Protein AF-A0A1F7WAJ0-F1 (afdb_monomer)

pLDDT: mean 90.3, std 8.89, range [45.53, 96.88]

Solvent-accessible surface area (backbone atoms only — not comparable to full-atom values): 8961 Å² total; per-residue (Å²): 111,65,33,74,72,68,76,42,85,65,51,72,65,59,50,50,53,51,50,49,55,49,50,54,50,51,51,52,53,49,55,51,51,54,50,53,50,53,51,59,57,48,33,75,82,34,70,88,34,48,66,35,74,64,48,94,81,71,62,66,46,56,16,54,72,77,57,49,77,24,63,47,65,45,24,34,38,39,94,42,45,49,27,30,57,58,62,45,49,29,35,75,73,58,63,39,67,57,58,55,41,62,38,67,86,56,43,38,42,67,67,50,45,24,73,75,70,68,43,49,70,70,55,51,54,47,31,42,73,73,62,81,37,59,68,36,71,38,50,40,100,84,69,46,82,66,43,58,41,29,43,40,90,70,42,76,92,114

Foldseek 3Di:
DVCVVVVHDDDPVRVVVVVVVVVVVVVVVVVVVVVVVVQVVVCVVVQLWDFDAQDPPFDWDAALALRDTHHHRQWTQHPLGIHGPLVSVCCVVVLDPSVVSNDVPQKDFPVRCCVPPVDDPVNVVVCCVVVVFPWSFRADPVRHGRGTIGGCVRNVPD

Mean predicted aligned error: 5.98 Å

Nearest PDB structures (foldseek):
  4lhf-assembly1_A  TM=6.813E-01  e=1.310E+00  Peduovirus P2
  7r72-assembly1_n  TM=6.069E-01  e=3.012E+00  Saccharomyces cerevisiae BY4741
  2jvz-assembly1_A  TM=2.344E-01  e=3.650E+00  Homo sapiens

Organism: NCBI:txid1802422

Radius of gyration: 21.02 Å; Cα contacts (8 Å, |Δi|>4): 190; chains: 1; bounding box: 50×30×57 Å

Structure (mmCIF, N/CA/C/O backbone):
data_AF-A0A1F7WAJ0-F1
#
_entry.id   AF-A0A1F7WAJ0-F1
#
loop_
_atom_site.group_PDB
_atom_site.id
_atom_site.type_symbol
_atom_site.label_atom_id
_atom_site.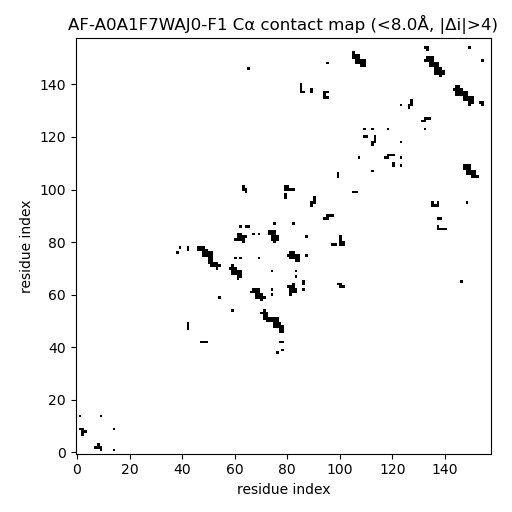label_alt_id
_atom_site.label_comp_id
_atom_site.label_asym_id
_atom_site.label_entity_id
_atom_site.label_seq_id
_atom_site.pdbx_PDB_ins_code
_atom_site.Cartn_x
_atom_site.Cartn_y
_atom_site.Cartn_z
_atom_site.occupancy
_atom_site.B_iso_or_equiv
_atom_site.auth_seq_id
_atom_site.auth_comp_id
_atom_site.auth_asym_id
_atom_site.auth_atom_id
_atom_site.pdbx_PDB_model_num
ATOM 1 N N . MET A 1 1 ? 15.173 -14.938 -29.993 1.00 64.44 1 MET A N 1
ATOM 2 C CA . MET A 1 1 ? 13.903 -14.333 -29.518 1.00 64.44 1 MET A CA 1
ATOM 3 C C . MET A 1 1 ? 13.590 -13.036 -30.252 1.00 64.44 1 MET A C 1
ATOM 5 O O . MET A 1 1 ? 12.466 -12.903 -30.710 1.00 64.44 1 MET A O 1
ATOM 9 N N . LEU A 1 2 ? 14.564 -12.134 -30.426 1.00 80.62 2 LEU A N 1
ATOM 10 C CA . LEU A 1 2 ? 14.382 -10.867 -31.143 1.00 80.62 2 LEU A CA 1
ATOM 11 C C . LEU A 1 2 ? 14.020 -11.058 -32.629 1.00 80.62 2 LEU A C 1
ATOM 13 O O . LEU A 1 2 ? 12.964 -10.603 -33.050 1.00 80.62 2 LEU A O 1
ATOM 17 N N . SER A 1 3 ? 14.781 -11.861 -33.379 1.00 82.31 3 SER A N 1
ATOM 18 C CA . SER A 1 3 ? 14.495 -12.142 -34.800 1.00 82.31 3 SER A CA 1
ATOM 19 C C . SER A 1 3 ? 13.131 -12.815 -35.025 1.00 82.31 3 SER A C 1
ATOM 21 O O . SER A 1 3 ? 12.408 -12.500 -35.963 1.00 82.31 3 SER A O 1
ATOM 23 N N . LYS A 1 4 ? 12.710 -13.696 -34.100 1.00 81.00 4 LYS A N 1
ATOM 24 C CA . LYS A 1 4 ? 11.367 -14.312 -34.119 1.00 81.00 4 LYS A CA 1
ATOM 25 C C . LYS A 1 4 ? 10.246 -13.290 -33.892 1.00 81.00 4 LYS A C 1
ATOM 27 O O . LYS A 1 4 ? 9.164 -13.468 -34.433 1.00 81.00 4 LYS A O 1
ATOM 32 N N . ARG A 1 5 ? 10.494 -12.244 -33.095 1.00 86.00 5 ARG A N 1
ATOM 33 C CA . ARG A 1 5 ? 9.546 -11.144 -32.853 1.00 86.00 5 ARG A CA 1
ATOM 34 C C . ARG A 1 5 ? 9.491 -10.173 -34.032 1.00 86.00 5 ARG A C 1
ATOM 36 O O . ARG A 1 5 ? 8.417 -9.679 -34.344 1.00 86.00 5 ARG A O 1
ATOM 43 N N . LEU A 1 6 ? 10.632 -9.901 -34.662 1.00 85.81 6 LEU A N 1
ATOM 44 C CA . LEU A 1 6 ? 10.735 -8.985 -35.801 1.00 85.81 6 LEU A CA 1
ATOM 45 C C . LEU A 1 6 ? 10.267 -9.616 -37.122 1.00 85.81 6 LEU A C 1
ATOM 47 O O . LEU A 1 6 ? 10.000 -8.891 -38.073 1.00 85.81 6 LEU A O 1
ATOM 51 N N . GLY A 1 7 ? 10.189 -10.949 -37.202 1.00 90.31 7 GLY A N 1
ATOM 52 C CA . GLY A 1 7 ? 9.864 -11.660 -38.445 1.00 90.31 7 GLY A CA 1
ATOM 53 C C . GLY A 1 7 ? 10.980 -11.605 -39.497 1.00 90.31 7 GLY A C 1
ATOM 54 O O . GLY A 1 7 ? 10.770 -12.023 -40.631 1.00 90.31 7 GLY A O 1
ATOM 55 N N . ARG A 1 8 ? 12.162 -11.105 -39.119 1.00 92.62 8 ARG A N 1
ATOM 56 C CA . ARG A 1 8 ? 13.391 -11.041 -39.920 1.00 92.62 8 ARG A CA 1
ATOM 57 C C . ARG A 1 8 ? 14.607 -11.222 -39.021 1.00 92.62 8 ARG A C 1
ATOM 59 O O . ARG A 1 8 ? 14.486 -11.133 -37.799 1.00 92.62 8 ARG A O 1
ATOM 66 N N . GLU A 1 9 ? 15.777 -11.445 -39.609 1.00 90.81 9 GLU A N 1
ATOM 67 C CA . GLU A 1 9 ? 17.019 -11.366 -38.843 1.00 90.81 9 GLU A CA 1
ATOM 68 C C . GLU A 1 9 ? 17.197 -9.959 -38.261 1.00 90.81 9 GLU A C 1
ATOM 70 O O . GLU A 1 9 ? 16.911 -8.950 -38.915 1.00 90.81 9 GLU A O 1
ATOM 75 N N . ALA A 1 10 ? 17.583 -9.918 -36.987 1.00 88.12 10 ALA A N 1
ATOM 76 C CA . ALA A 1 10 ? 17.915 -8.680 -36.307 1.00 88.12 10 ALA A CA 1
ATOM 77 C C . ALA A 1 10 ? 19.290 -8.211 -36.782 1.00 88.12 10 ALA A C 1
ATOM 79 O O . ALA A 1 10 ? 20.175 -9.039 -37.006 1.00 88.12 10 ALA A O 1
ATOM 80 N N . THR A 1 11 ? 19.467 -6.903 -36.920 1.00 93.69 11 THR A N 1
ATOM 81 C CA . THR A 1 11 ? 20.789 -6.337 -37.190 1.00 93.69 11 THR A CA 1
ATOM 82 C C . THR A 1 11 ? 21.675 -6.443 -35.946 1.00 93.69 11 THR A C 1
ATOM 84 O O . THR A 1 11 ? 21.192 -6.653 -34.824 1.00 93.69 11 THR A O 1
ATOM 87 N N . ASP A 1 12 ? 22.983 -6.275 -36.130 1.00 92.06 12 ASP A N 1
ATOM 88 C CA . ASP A 1 12 ? 23.928 -6.209 -35.011 1.00 92.06 12 ASP A CA 1
ATOM 89 C C . ASP A 1 12 ? 23.583 -5.055 -34.058 1.00 92.06 12 ASP A C 1
ATOM 91 O O . ASP A 1 12 ? 23.635 -5.223 -32.841 1.00 92.06 12 ASP A O 1
ATOM 95 N N . GLU A 1 13 ? 23.143 -3.915 -34.601 1.00 93.44 13 GLU A N 1
ATOM 96 C CA . GLU A 1 13 ? 22.684 -2.754 -33.832 1.00 93.44 13 GLU A CA 1
ATOM 97 C C . GLU A 1 13 ? 21.456 -3.088 -32.972 1.00 93.44 13 GLU A C 1
ATOM 99 O O . GLU A 1 13 ? 21.485 -2.895 -31.760 1.00 93.44 13 GLU A O 1
ATOM 104 N N . GLU A 1 14 ? 20.415 -3.697 -33.549 1.00 90.75 14 GLU A N 1
ATOM 105 C CA . GLU A 1 14 ? 19.205 -4.095 -32.807 1.00 90.75 14 GLU A CA 1
ATOM 106 C C . GLU A 1 14 ? 19.502 -5.139 -31.724 1.00 90.75 14 GLU A C 1
ATOM 108 O O . GLU A 1 14 ? 18.887 -5.154 -30.647 1.00 90.75 14 GLU A O 1
ATOM 113 N N . THR A 1 15 ? 20.449 -6.033 -32.011 1.00 90.81 15 THR A N 1
ATOM 114 C CA . THR A 1 15 ? 20.913 -7.046 -31.062 1.00 90.81 15 THR A CA 1
ATOM 115 C C . THR A 1 15 ? 21.669 -6.392 -29.907 1.00 90.81 15 THR A C 1
ATOM 117 O O . THR A 1 15 ? 21.415 -6.731 -28.748 1.00 90.81 15 THR A O 1
ATOM 120 N N . PHE A 1 16 ? 22.540 -5.425 -30.202 1.00 92.50 16 PHE A N 1
ATOM 121 C CA . PHE A 1 16 ? 23.289 -4.661 -29.208 1.00 92.50 16 PHE A CA 1
ATOM 122 C C . PHE A 1 16 ? 22.374 -3.798 -28.329 1.00 92.50 16 PHE A C 1
ATOM 124 O O . PHE A 1 16 ? 22.478 -3.844 -27.103 1.00 92.50 16 PHE A O 1
ATOM 131 N N . GLU A 1 17 ? 21.420 -3.077 -28.921 1.00 93.44 17 GLU A N 1
ATOM 132 C CA . GLU A 1 17 ? 20.416 -2.302 -28.181 1.00 93.44 17 GLU A CA 1
ATOM 133 C C . GLU A 1 17 ? 19.582 -3.191 -27.255 1.00 93.44 17 GLU A C 1
ATOM 135 O O . GLU A 1 17 ? 19.374 -2.862 -26.085 1.00 93.44 17 GLU A O 1
ATOM 140 N N . SER A 1 18 ? 19.149 -4.354 -27.749 1.00 90.88 18 SER A N 1
ATOM 141 C CA . SER A 1 18 ? 18.385 -5.309 -26.944 1.00 90.88 18 SER A CA 1
ATOM 142 C C . SER A 1 18 ? 19.209 -5.884 -25.790 1.00 90.88 18 SER A C 1
ATOM 144 O O . SER A 1 18 ? 18.678 -6.070 -24.692 1.00 90.88 18 SER A O 1
ATOM 146 N N . ALA A 1 19 ? 20.500 -6.145 -26.011 1.00 92.31 19 ALA A N 1
ATOM 147 C CA . ALA A 1 19 ? 21.415 -6.580 -24.960 1.00 92.31 19 ALA A CA 1
ATOM 148 C C . ALA A 1 19 ? 21.603 -5.488 -23.893 1.00 92.31 19 ALA A C 1
ATOM 150 O O . ALA A 1 19 ? 21.485 -5.776 -22.702 1.00 92.31 19 ALA A O 1
ATOM 151 N N . ASN A 1 20 ? 21.796 -4.230 -24.300 1.0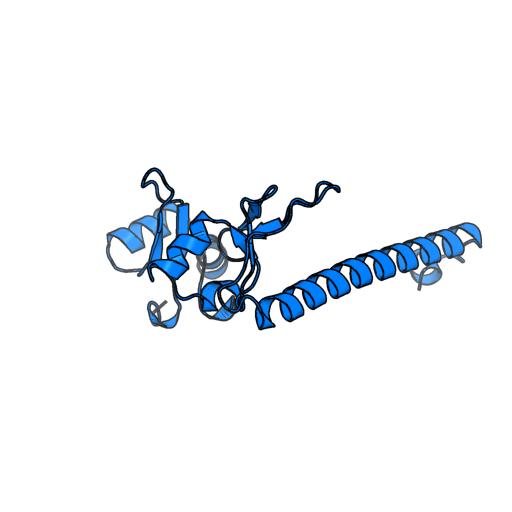0 95.06 20 ASN A N 1
ATOM 152 C CA . ASN A 1 20 ? 21.899 -3.100 -23.374 1.00 95.06 20 ASN A CA 1
ATOM 153 C C . ASN A 1 20 ? 20.608 -2.879 -22.581 1.00 95.06 20 ASN A C 1
ATOM 155 O O . ASN A 1 20 ? 20.660 -2.655 -21.375 1.00 95.06 20 ASN A O 1
ATOM 159 N N . ALA A 1 21 ? 19.440 -2.991 -23.219 1.00 94.25 21 ALA A N 1
ATOM 160 C CA . ALA A 1 21 ? 18.157 -2.886 -22.528 1.00 94.25 21 ALA A CA 1
ATOM 161 C C . ALA A 1 21 ? 18.005 -3.960 -21.438 1.00 94.25 21 ALA A C 1
ATOM 163 O O . ALA A 1 21 ? 17.525 -3.665 -20.341 1.00 94.25 21 ALA A O 1
ATOM 164 N N . LEU A 1 22 ? 18.449 -5.192 -21.715 1.00 94.88 22 LEU A N 1
ATOM 165 C CA . LEU A 1 22 ? 18.464 -6.265 -20.723 1.00 94.88 22 LEU A CA 1
ATOM 166 C C . LEU A 1 22 ? 19.443 -5.967 -19.582 1.00 94.88 22 LEU A C 1
ATOM 168 O O . LEU A 1 22 ? 19.072 -6.126 -18.420 1.00 94.88 22 LEU A O 1
ATOM 172 N N . MET A 1 23 ? 20.656 -5.505 -19.893 1.00 96.31 23 MET A N 1
ATOM 173 C CA . MET A 1 23 ? 21.644 -5.138 -18.874 1.00 96.31 23 MET A CA 1
ATOM 174 C C . MET A 1 23 ? 21.132 -4.020 -17.964 1.00 96.31 23 MET A C 1
ATOM 176 O O . MET A 1 23 ? 21.161 -4.176 -16.745 1.00 96.31 23 MET A O 1
ATOM 180 N N . ASN A 1 24 ? 20.544 -2.966 -18.532 1.00 94.44 24 ASN A N 1
ATOM 181 C CA . ASN A 1 24 ? 19.935 -1.874 -17.771 1.00 94.44 24 ASN A CA 1
ATOM 182 C C . ASN A 1 24 ? 18.800 -2.370 -16.860 1.00 94.44 24 ASN A C 1
ATOM 184 O O . ASN A 1 24 ? 18.664 -1.920 -15.721 1.00 94.44 24 ASN A O 1
ATOM 188 N N . LEU A 1 25 ? 17.987 -3.325 -17.331 1.00 94.69 25 LEU A N 1
ATOM 189 C CA . LEU A 1 25 ? 16.956 -3.952 -16.503 1.00 94.69 25 LEU A CA 1
ATOM 190 C C . LEU A 1 25 ? 17.576 -4.752 -15.348 1.00 94.69 25 LEU A C 1
ATOM 192 O O . LEU A 1 25 ? 17.118 -4.633 -14.211 1.00 94.69 25 LEU A O 1
ATOM 196 N N . CYS A 1 26 ? 18.614 -5.547 -15.614 1.00 96.56 26 CYS A N 1
ATOM 197 C CA . CYS A 1 26 ? 19.323 -6.308 -14.586 1.00 96.56 26 CYS A CA 1
ATOM 198 C C . CYS A 1 26 ? 19.954 -5.391 -13.530 1.00 96.56 26 CYS A C 1
ATOM 200 O O . CYS A 1 26 ? 19.813 -5.659 -12.337 1.00 96.56 26 CYS A O 1
ATOM 202 N N . GLU A 1 27 ? 20.582 -4.292 -13.944 1.00 94.81 27 GLU A N 1
ATOM 203 C CA . GLU A 1 27 ? 21.139 -3.281 -13.040 1.00 94.81 27 GLU A CA 1
ATOM 204 C C . GLU A 1 27 ? 20.053 -2.631 -12.176 1.00 94.81 27 GLU A C 1
ATOM 206 O O . GLU A 1 27 ? 20.207 -2.523 -10.955 1.00 94.81 27 GLU A O 1
ATOM 211 N N . ALA A 1 28 ? 18.915 -2.266 -12.776 1.00 90.38 28 ALA A N 1
ATOM 212 C CA . ALA A 1 28 ? 17.786 -1.707 -12.043 1.00 90.38 28 ALA A CA 1
ATOM 213 C C . ALA A 1 28 ? 17.256 -2.694 -10.989 1.00 90.38 28 ALA A C 1
ATOM 215 O O . ALA A 1 28 ? 17.111 -2.325 -9.820 1.00 90.38 28 ALA A O 1
ATOM 216 N N . LEU A 1 29 ? 17.037 -3.958 -11.366 1.00 92.69 29 LEU A N 1
ATOM 217 C CA . LEU A 1 29 ? 16.583 -5.008 -10.449 1.00 92.69 29 LEU A CA 1
ATOM 218 C C . LEU A 1 29 ? 17.595 -5.263 -9.325 1.00 92.69 29 LEU A C 1
ATOM 220 O O . LEU A 1 29 ? 17.204 -5.348 -8.159 1.00 92.69 29 LEU A O 1
ATOM 224 N N . TYR A 1 30 ? 18.887 -5.325 -9.652 1.00 93.56 30 TYR A N 1
ATOM 225 C CA . TYR A 1 30 ? 19.954 -5.497 -8.670 1.00 93.56 30 TYR A CA 1
ATOM 226 C C . TYR A 1 30 ? 20.001 -4.329 -7.677 1.00 93.56 30 TYR A C 1
ATOM 228 O O . TYR A 1 30 ? 20.077 -4.549 -6.468 1.00 93.56 30 TYR A O 1
ATOM 236 N N . SER A 1 31 ? 19.864 -3.090 -8.159 1.00 90.12 31 SER A N 1
ATOM 237 C CA . SER A 1 31 ? 19.847 -1.897 -7.303 1.00 90.12 31 SER A CA 1
ATOM 238 C C . SER A 1 31 ? 18.669 -1.893 -6.319 1.00 90.12 31 SER A C 1
ATOM 240 O O . SER A 1 31 ? 18.824 -1.502 -5.159 1.00 90.12 31 SER A O 1
ATOM 242 N N . VAL A 1 32 ? 17.494 -2.364 -6.756 1.00 87.50 32 VAL A N 1
ATOM 243 C CA . VAL A 1 32 ? 16.307 -2.500 -5.903 1.00 87.50 32 VAL A CA 1
ATOM 244 C C . VAL A 1 32 ? 16.521 -3.605 -4.873 1.00 87.50 32 VAL A C 1
ATOM 246 O O . VAL A 1 32 ? 16.282 -3.374 -3.688 1.00 87.50 32 VAL A O 1
ATOM 249 N N . ALA A 1 33 ? 17.018 -4.770 -5.293 1.00 91.06 33 ALA A N 1
ATOM 250 C CA . ALA A 1 33 ? 17.279 -5.896 -4.399 1.00 91.06 33 ALA A CA 1
ATOM 251 C C . ALA A 1 33 ? 18.310 -5.545 -3.315 1.00 91.06 33 ALA A C 1
ATOM 253 O O . ALA A 1 33 ? 18.089 -5.831 -2.138 1.00 91.06 33 ALA A O 1
ATOM 254 N N . LEU A 1 34 ? 19.400 -4.867 -3.689 1.00 92.25 34 LEU A N 1
ATOM 255 C CA . LEU A 1 34 ? 20.422 -4.416 -2.747 1.00 92.25 34 LEU A CA 1
ATOM 256 C C . LEU A 1 34 ? 19.846 -3.426 -1.724 1.00 92.25 34 LEU A C 1
ATOM 258 O O . LEU A 1 34 ? 20.120 -3.538 -0.531 1.00 92.25 34 LEU A O 1
ATOM 262 N N . ARG A 1 35 ? 18.998 -2.491 -2.171 1.00 89.06 35 ARG A N 1
ATOM 263 C CA . ARG A 1 35 ? 18.325 -1.532 -1.283 1.00 89.06 35 ARG A CA 1
ATOM 264 C C . ARG A 1 35 ? 17.403 -2.224 -0.280 1.00 89.06 35 ARG A C 1
ATOM 266 O O . ARG A 1 35 ? 17.487 -1.920 0.906 1.00 89.06 35 ARG A O 1
ATOM 273 N N . LEU A 1 36 ? 16.554 -3.143 -0.742 1.00 88.44 36 LEU A N 1
ATOM 274 C CA . LEU A 1 36 ? 15.650 -3.897 0.133 1.00 88.44 36 LEU A CA 1
ATOM 275 C C . LEU A 1 36 ? 16.436 -4.728 1.151 1.00 88.44 36 LEU A C 1
ATOM 277 O O . LEU A 1 36 ? 16.138 -4.679 2.339 1.00 88.44 36 LEU A O 1
ATOM 281 N N . ARG A 1 37 ? 17.518 -5.383 0.716 1.00 92.25 37 ARG A N 1
ATOM 282 C CA . ARG A 1 37 ? 18.401 -6.124 1.620 1.00 92.25 37 ARG A CA 1
ATOM 283 C C . ARG A 1 37 ? 19.018 -5.229 2.697 1.00 92.25 37 ARG A C 1
ATOM 285 O O . ARG A 1 37 ? 19.046 -5.618 3.860 1.00 92.25 37 ARG A O 1
ATOM 292 N N . HIS A 1 38 ? 19.500 -4.040 2.336 1.00 92.00 38 HIS A N 1
ATOM 293 C CA . HIS A 1 38 ? 20.028 -3.092 3.321 1.00 92.00 38 HIS A CA 1
ATOM 294 C C . HIS A 1 38 ? 18.969 -2.649 4.329 1.00 92.00 38 HIS A C 1
ATOM 296 O O . HIS A 1 38 ? 19.270 -2.475 5.509 1.00 92.00 38 HIS A O 1
ATOM 302 N N . TRP A 1 39 ? 17.727 -2.473 3.884 1.00 91.81 39 TRP A N 1
ATOM 303 C CA . TRP A 1 39 ? 16.620 -2.164 4.777 1.00 91.81 39 TRP A CA 1
ATOM 304 C C . TRP A 1 39 ? 16.307 -3.320 5.726 1.00 91.81 39 TRP A C 1
ATOM 306 O O . TRP A 1 39 ? 16.175 -3.084 6.924 1.00 91.81 39 TRP A O 1
ATOM 316 N N . ASP A 1 40 ? 16.291 -4.557 5.236 1.00 92.19 40 ASP A N 1
ATOM 317 C CA . ASP A 1 40 ? 16.097 -5.747 6.074 1.00 92.19 40 ASP A CA 1
ATOM 318 C C . ASP A 1 40 ? 17.241 -5.937 7.084 1.00 92.19 40 ASP A C 1
ATOM 320 O O . ASP A 1 40 ? 17.020 -6.333 8.229 1.00 92.19 40 ASP A O 1
ATOM 324 N N . GLU A 1 41 ? 18.479 -5.615 6.698 1.00 94.62 41 GLU A N 1
ATOM 325 C CA . GLU A 1 41 ? 19.623 -5.594 7.613 1.00 94.62 41 GLU A CA 1
ATOM 326 C C . GLU A 1 41 ? 19.465 -4.505 8.685 1.00 94.62 41 GLU A C 1
ATOM 328 O O . GLU A 1 41 ? 19.702 -4.780 9.862 1.00 94.62 41 GLU A O 1
ATOM 333 N N . ARG A 1 42 ? 18.987 -3.310 8.314 1.00 94.25 42 ARG A N 1
ATOM 334 C CA . ARG A 1 42 ? 18.700 -2.209 9.248 1.00 94.25 42 ARG A CA 1
ATOM 335 C C . ARG A 1 42 ? 17.583 -2.551 10.239 1.00 94.25 42 ARG A C 1
ATOM 337 O O . ARG A 1 42 ? 17.667 -2.156 11.400 1.00 94.25 42 ARG A O 1
ATOM 344 N N . LEU A 1 43 ? 16.584 -3.344 9.845 1.00 95.50 43 LEU A N 1
ATOM 345 C CA . LEU A 1 43 ? 15.535 -3.810 10.765 1.00 95.50 43 LEU A CA 1
ATOM 346 C C . LEU A 1 43 ? 16.071 -4.681 11.911 1.00 95.50 43 LEU A C 1
ATOM 348 O O . LEU A 1 43 ? 15.418 -4.785 12.946 1.00 95.50 43 LEU A O 1
ATOM 352 N N . LYS A 1 44 ? 17.267 -5.271 11.784 1.00 95.62 44 LYS A N 1
ATOM 353 C CA . LYS A 1 44 ? 17.897 -6.010 12.893 1.00 95.62 44 LYS A CA 1
ATOM 354 C C . LYS A 1 44 ? 18.300 -5.089 14.047 1.00 95.62 44 LYS A C 1
ATOM 356 O O . LYS A 1 44 ? 18.293 -5.524 15.194 1.00 95.62 44 LYS A O 1
ATOM 361 N N . THR A 1 45 ? 18.654 -3.839 13.749 1.00 96.44 45 THR A N 1
ATOM 362 C CA . THR A 1 45 ? 19.004 -2.815 14.747 1.00 96.44 45 THR A CA 1
ATOM 363 C C . THR A 1 45 ? 17.830 -1.892 15.076 1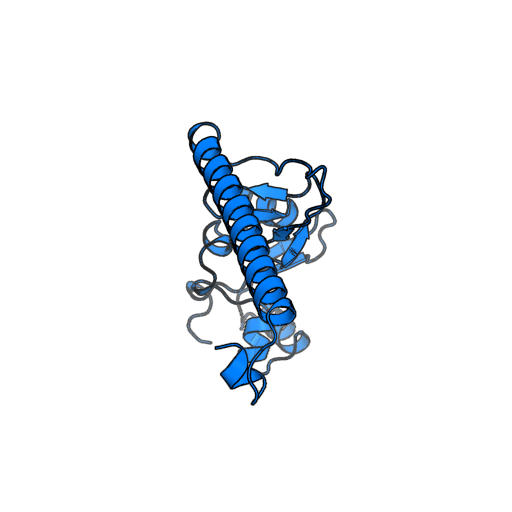.00 96.44 45 THR A C 1
ATOM 365 O O . THR A 1 45 ? 17.769 -1.357 16.177 1.00 96.44 45 THR A O 1
ATOM 368 N N . GLU A 1 46 ? 16.881 -1.731 14.150 1.00 95.12 46 GLU A N 1
ATOM 369 C CA . GLU A 1 46 ? 15.670 -0.911 14.290 1.00 95.12 46 GLU A CA 1
ATOM 370 C C . GLU A 1 46 ? 14.406 -1.770 14.059 1.00 95.12 46 GLU A C 1
ATOM 372 O O . GLU A 1 46 ? 13.732 -1.628 13.035 1.00 95.12 46 GLU A O 1
ATOM 377 N N . PRO A 1 47 ? 14.049 -2.677 14.993 1.00 92.81 47 PRO A N 1
ATOM 378 C CA . PRO A 1 47 ? 12.991 -3.676 14.782 1.00 92.81 47 PRO A CA 1
ATOM 379 C C . PRO A 1 47 ? 11.583 -3.084 14.647 1.00 92.81 47 PRO A C 1
ATOM 381 O O . PRO A 1 47 ? 10.691 -3.718 14.086 1.00 92.81 47 PRO A O 1
ATOM 384 N N . HIS A 1 48 ? 11.371 -1.859 15.133 1.00 91.94 48 HIS A N 1
ATOM 385 C CA . HIS A 1 48 ? 10.105 -1.136 14.981 1.00 91.94 48 HIS A CA 1
ATOM 386 C C . HIS A 1 48 ? 9.959 -0.445 13.616 1.00 91.94 48 HIS A C 1
ATOM 388 O O . HIS A 1 48 ? 8.902 0.112 13.319 1.00 91.94 48 HIS A O 1
ATOM 394 N N . GLY A 1 49 ? 10.992 -0.509 12.774 1.00 93.38 49 GLY A N 1
ATOM 395 C CA . GLY A 1 49 ? 11.042 0.177 11.494 1.00 93.38 49 GLY A CA 1
ATOM 396 C C . GLY A 1 49 ? 11.658 1.566 11.574 1.00 93.38 49 GLY A C 1
ATOM 397 O O . GLY A 1 49 ? 12.090 2.029 12.630 1.00 93.38 49 GLY A O 1
ATOM 398 N N . PHE A 1 50 ? 11.710 2.219 10.420 1.00 92.62 50 PHE A N 1
ATOM 399 C CA . PHE A 1 50 ? 12.359 3.510 10.247 1.00 92.62 50 PHE A CA 1
ATOM 400 C C . PHE A 1 50 ? 11.722 4.339 9.131 1.00 92.62 50 PHE A C 1
ATOM 402 O O . PHE A 1 50 ? 11.066 3.824 8.220 1.00 92.62 50 PHE A O 1
ATOM 409 N N . ALA A 1 51 ? 11.956 5.653 9.181 1.00 90.81 51 ALA A N 1
ATOM 410 C CA . ALA A 1 51 ? 11.568 6.560 8.110 1.00 90.81 51 ALA A CA 1
ATOM 411 C C . ALA A 1 51 ? 12.380 6.266 6.843 1.00 90.81 51 ALA A C 1
ATOM 413 O O . ALA A 1 51 ? 13.603 6.083 6.899 1.00 90.81 51 ALA A O 1
ATOM 414 N N . LEU A 1 52 ? 11.699 6.220 5.697 1.00 86.25 52 LEU A N 1
ATOM 415 C CA . LEU A 1 52 ? 12.368 6.010 4.419 1.00 86.25 52 LEU A CA 1
ATOM 416 C C . LEU A 1 52 ? 13.323 7.179 4.131 1.00 86.25 52 LEU A C 1
ATOM 418 O O . LEU A 1 52 ? 12.916 8.335 4.265 1.00 86.25 52 LEU A O 1
ATOM 422 N N . PRO A 1 53 ? 14.576 6.902 3.725 1.00 75.31 53 PRO A N 1
ATOM 423 C CA . PRO A 1 53 ? 15.521 7.960 3.405 1.00 75.31 53 PRO A CA 1
ATOM 424 C C . PRO A 1 53 ? 15.034 8.750 2.188 1.00 75.31 53 PRO A C 1
ATOM 426 O O . PRO A 1 53 ? 14.504 8.166 1.235 1.00 75.31 53 PRO A O 1
ATOM 429 N N . ILE A 1 54 ? 15.265 10.067 2.187 1.00 65.75 54 ILE A N 1
ATOM 430 C CA . ILE A 1 54 ? 15.060 10.892 0.995 1.00 65.75 54 ILE A CA 1
ATOM 431 C C . ILE A 1 54 ? 15.952 10.333 -0.110 1.00 65.75 54 ILE A C 1
ATOM 433 O O . ILE A 1 54 ? 17.180 10.345 -0.028 1.00 65.75 54 ILE A O 1
ATOM 437 N N . SER A 1 55 ? 15.329 9.833 -1.168 1.00 56.72 55 SER A N 1
ATOM 438 C CA . SER A 1 55 ? 16.045 9.518 -2.391 1.00 56.72 55 SER A CA 1
ATOM 439 C C . SER A 1 55 ? 16.506 10.838 -3.020 1.00 56.72 55 SER A C 1
ATOM 441 O O . SER A 1 55 ? 15.695 11.610 -3.525 1.00 56.72 55 SER A O 1
ATOM 443 N N . ILE A 1 56 ? 17.823 11.081 -3.019 1.00 45.53 56 ILE A N 1
ATOM 444 C CA . ILE A 1 56 ? 18.466 12.176 -3.777 1.00 45.53 56 ILE A CA 1
ATOM 445 C C . ILE A 1 56 ? 18.145 12.053 -5.286 1.00 45.53 56 ILE A C 1
ATOM 447 O O . ILE A 1 56 ? 18.173 13.032 -6.021 1.00 45.53 56 ILE A O 1
ATOM 451 N N . SER A 1 57 ? 17.772 10.851 -5.738 1.00 46.53 57 SER A N 1
ATOM 452 C CA . SER A 1 57 ? 17.395 10.505 -7.111 1.00 46.53 57 SER A CA 1
ATOM 453 C C . SER A 1 57 ? 15.886 10.562 -7.425 1.00 46.53 57 SER A C 1
ATOM 455 O O . SER A 1 57 ? 15.465 10.009 -8.439 1.00 46.53 57 SER A O 1
ATOM 457 N N . GLY A 1 58 ? 15.052 11.206 -6.597 1.00 51.38 58 GLY A N 1
ATOM 458 C CA . GLY A 1 58 ? 13.636 11.449 -6.927 1.00 51.38 58 GLY A CA 1
ATOM 459 C C . GLY A 1 58 ? 12.727 10.209 -6.921 1.00 51.38 58 GLY A C 1
ATOM 460 O O . GLY A 1 58 ? 11.636 10.232 -7.489 1.00 51.38 58 GLY A O 1
ATOM 461 N N . GLY A 1 59 ? 13.150 9.119 -6.282 1.00 63.09 59 GLY A N 1
ATOM 462 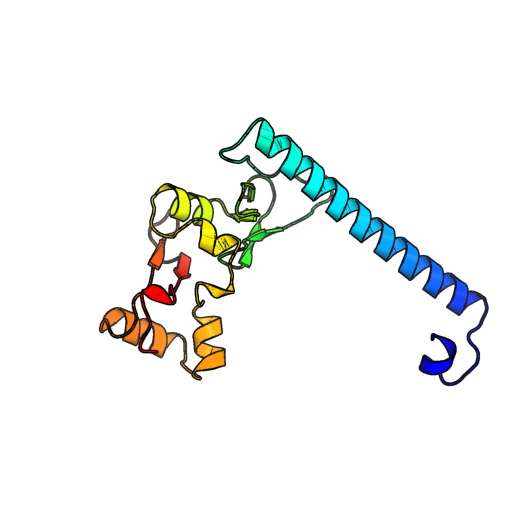C CA . GLY A 1 59 ? 12.347 7.912 -6.132 1.00 63.09 59 GLY A CA 1
ATOM 463 C C . GLY A 1 59 ? 11.130 8.167 -5.245 1.00 63.09 59 GLY A C 1
ATOM 464 O O . GLY A 1 59 ? 11.274 8.467 -4.060 1.00 63.09 59 GLY A O 1
ATOM 465 N N . SER A 1 60 ? 9.936 8.019 -5.817 1.00 80.06 60 SER A N 1
ATOM 466 C CA . SER A 1 60 ? 8.693 7.917 -5.056 1.00 80.06 60 SER A CA 1
ATOM 467 C C . SER A 1 60 ? 8.331 6.447 -4.849 1.00 80.06 60 SER A C 1
ATOM 469 O O . SER A 1 60 ? 8.576 5.604 -5.714 1.00 80.06 60 SER A O 1
ATOM 471 N N . TYR A 1 61 ? 7.776 6.129 -3.684 1.00 86.00 61 TYR A N 1
ATOM 472 C CA . TYR A 1 61 ? 7.279 4.787 -3.376 1.00 86.00 61 TYR A CA 1
ATOM 473 C C . TYR A 1 61 ? 5.760 4.801 -3.322 1.00 86.00 61 TYR A C 1
ATOM 475 O O . TYR A 1 61 ? 5.162 5.849 -3.122 1.00 86.00 61 TYR A O 1
ATOM 483 N N . ASN A 1 62 ? 5.122 3.642 -3.435 1.00 89.69 62 ASN A N 1
ATOM 484 C CA . ASN A 1 62 ? 3.688 3.530 -3.186 1.00 89.69 62 ASN A CA 1
ATOM 485 C C . ASN A 1 62 ? 3.463 2.827 -1.854 1.00 89.69 62 ASN A C 1
ATOM 487 O O . ASN A 1 62 ? 4.128 1.840 -1.538 1.00 89.69 62 ASN A O 1
ATOM 491 N N . CYS A 1 63 ? 2.516 3.330 -1.068 1.00 92.38 63 CYS A N 1
ATOM 492 C CA . CYS A 1 63 ? 2.101 2.651 0.151 1.00 92.38 63 CYS A CA 1
ATOM 493 C C . CYS A 1 63 ? 1.506 1.274 -0.181 1.00 92.38 63 CYS A C 1
ATOM 495 O O . CYS A 1 63 ? 0.603 1.185 -1.010 1.00 92.38 63 CYS A O 1
ATOM 497 N N . GLY A 1 64 ? 1.933 0.222 0.525 1.00 91.06 64 GLY A N 1
ATOM 498 C CA . GLY A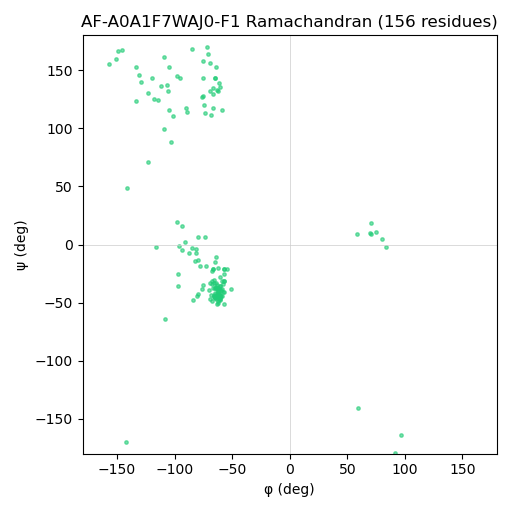 1 64 ? 1.395 -1.135 0.348 1.00 91.06 64 GLY A CA 1
ATOM 499 C C . GLY A 1 64 ? -0.088 -1.300 0.713 1.00 91.06 64 GLY A C 1
ATOM 500 O O . GLY A 1 64 ? -0.684 -2.326 0.398 1.00 91.06 64 GLY A O 1
ATOM 501 N N . ILE A 1 65 ? -0.698 -0.292 1.349 1.00 94.38 65 ILE A N 1
ATOM 502 C CA . ILE A 1 65 ? -2.090 -0.327 1.818 1.00 94.38 65 ILE A CA 1
ATOM 503 C C . ILE A 1 65 ? -2.980 0.572 0.961 1.00 94.38 65 ILE A C 1
ATOM 505 O O . ILE A 1 65 ? -3.883 0.085 0.286 1.00 94.38 65 ILE A O 1
ATOM 509 N N . CYS A 1 66 ? -2.740 1.886 0.973 1.00 94.00 66 CYS A N 1
ATOM 510 C CA . CYS A 1 66 ? -3.599 2.842 0.272 1.00 94.00 66 CYS A CA 1
ATOM 511 C C . CYS A 1 66 ? -3.129 3.183 -1.149 1.00 94.00 66 CYS A C 1
ATOM 513 O O . CYS A 1 66 ? -3.814 3.933 -1.839 1.00 94.00 66 CYS A O 1
ATOM 515 N N . TYR A 1 67 ? -1.967 2.671 -1.578 1.00 91.88 67 TYR A N 1
ATOM 516 C CA . TYR A 1 67 ? -1.327 2.959 -2.870 1.00 91.88 67 TYR A CA 1
ATOM 517 C C . TYR A 1 67 ? -1.019 4.438 -3.135 1.00 91.88 67 TYR A C 1
ATOM 519 O O . TYR A 1 67 ? -0.606 4.785 -4.239 1.00 91.88 67 TYR A O 1
ATOM 527 N N . ALA A 1 68 ? -1.166 5.308 -2.132 1.00 90.94 68 ALA A N 1
ATOM 528 C CA . ALA A 1 68 ? -0.753 6.696 -2.244 1.00 90.94 68 ALA A CA 1
ATOM 529 C C . ALA A 1 68 ? 0.755 6.773 -2.501 1.00 90.94 68 ALA A C 1
ATOM 531 O O . ALA A 1 68 ? 1.542 6.047 -1.880 1.00 90.94 68 ALA A O 1
ATOM 532 N N . THR A 1 69 ? 1.134 7.680 -3.395 1.00 89.75 69 THR A N 1
ATOM 533 C CA . THR A 1 69 ? 2.529 8.002 -3.663 1.00 89.75 69 THR A CA 1
ATOM 534 C C . THR A 1 69 ? 3.149 8.674 -2.440 1.00 89.75 69 THR A C 1
ATOM 536 O O . THR A 1 69 ? 2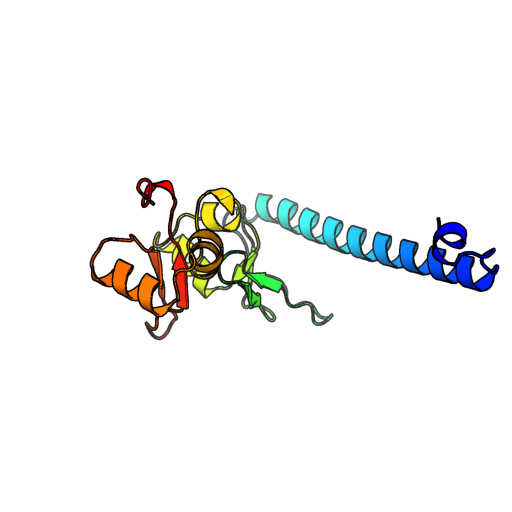.606 9.619 -1.869 1.00 89.75 69 THR A O 1
ATOM 539 N N . ILE A 1 70 ? 4.299 8.160 -2.033 1.00 87.81 70 ILE A N 1
ATOM 540 C CA . ILE A 1 70 ? 5.108 8.582 -0.902 1.00 87.81 70 ILE A CA 1
ATOM 541 C C . ILE A 1 70 ? 6.304 9.337 -1.471 1.00 87.81 70 ILE A C 1
ATOM 543 O O . ILE A 1 70 ? 7.137 8.753 -2.169 1.00 87.81 70 ILE A O 1
ATOM 547 N N . ALA A 1 71 ? 6.389 10.627 -1.154 1.00 77.69 71 ALA A N 1
ATOM 548 C CA . ALA A 1 71 ? 7.522 11.475 -1.498 1.00 77.69 71 ALA A CA 1
ATOM 549 C C . ALA A 1 71 ? 8.375 11.761 -0.251 1.00 77.69 71 ALA A C 1
ATOM 551 O O . ALA A 1 71 ? 7.844 12.140 0.796 1.00 77.69 71 ALA A O 1
ATOM 552 N N . GLY A 1 72 ? 9.697 11.601 -0.372 1.00 70.44 72 GLY A N 1
ATOM 553 C CA . GLY A 1 72 ? 10.660 11.918 0.691 1.00 70.44 72 GLY A CA 1
ATOM 554 C C . GLY A 1 72 ? 10.442 11.132 1.992 1.00 70.44 72 GLY A C 1
ATOM 555 O O . GLY A 1 72 ? 10.095 9.953 1.965 1.00 70.44 72 GLY A O 1
ATOM 556 N N . GLU A 1 73 ? 10.613 11.805 3.136 1.00 70.75 73 GLU A N 1
ATOM 557 C CA . GLU A 1 73 ? 10.543 11.220 4.495 1.00 70.75 73 GLU A CA 1
ATOM 558 C C . GLU A 1 73 ? 9.119 10.869 4.964 1.00 70.75 73 GLU A C 1
ATOM 560 O O . GLU A 1 73 ? 8.904 10.465 6.106 1.00 70.75 73 GLU A O 1
ATOM 565 N N . GLN A 1 74 ? 8.114 10.987 4.092 1.00 82.31 74 GLN A N 1
ATOM 566 C CA . GLN A 1 74 ? 6.718 10.657 4.411 1.00 82.31 74 GLN A CA 1
ATOM 567 C C . GLN A 1 74 ? 6.429 9.144 4.363 1.00 82.31 74 GLN A C 1
ATOM 569 O O . GLN A 1 74 ? 5.274 8.706 4.458 1.00 82.31 74 GLN A O 1
ATOM 574 N N . GLY A 1 75 ? 7.476 8.338 4.185 1.00 89.25 75 GLY A N 1
ATOM 575 C CA . GLY A 1 75 ? 7.427 6.887 4.138 1.00 89.25 75 GLY A CA 1
ATOM 576 C C . GLY A 1 75 ? 7.946 6.233 5.406 1.00 89.25 75 GLY A C 1
ATOM 577 O O . GLY A 1 75 ? 8.812 6.764 6.095 1.00 89.25 75 GLY A O 1
ATOM 578 N N . TRP A 1 76 ? 7.441 5.040 5.679 1.00 92.69 76 TRP A N 1
ATOM 579 C CA . TRP A 1 76 ? 7.901 4.166 6.745 1.00 92.69 76 TRP A CA 1
ATOM 580 C C . TRP A 1 76 ? 8.178 2.775 6.185 1.00 92.69 76 TRP A C 1
ATOM 582 O O . TRP A 1 76 ? 7.410 2.287 5.352 1.00 92.69 76 TRP A O 1
ATOM 592 N N . TYR A 1 77 ? 9.252 2.144 6.645 1.00 92.75 77 TYR A N 1
ATOM 593 C CA . TYR A 1 77 ? 9.557 0.744 6.367 1.00 92.75 77 TYR A CA 1
ATOM 594 C C . TYR A 1 77 ? 9.701 -0.013 7.681 1.00 92.75 77 TYR A C 1
ATOM 596 O O . TYR A 1 77 ? 10.425 0.422 8.571 1.00 92.75 77 TYR A O 1
ATOM 604 N N . ASP A 1 78 ? 9.018 -1.145 7.791 1.00 94.12 78 ASP A N 1
ATOM 605 C CA . ASP A 1 78 ? 9.139 -2.093 8.898 1.00 94.12 78 ASP A CA 1
ATOM 606 C C . ASP A 1 78 ? 9.029 -3.530 8.357 1.00 94.12 78 ASP A C 1
ATOM 608 O O . ASP A 1 78 ? 9.003 -3.743 7.143 1.00 94.12 78 ASP A O 1
ATOM 612 N N . GLN A 1 79 ? 8.918 -4.517 9.248 1.00 93.12 79 GLN A N 1
ATOM 613 C CA . GLN A 1 79 ? 8.765 -5.937 8.901 1.00 93.12 79 GLN A CA 1
ATOM 614 C C . GLN A 1 79 ? 7.592 -6.268 7.950 1.00 93.12 79 GLN A C 1
ATOM 616 O O . GLN A 1 79 ? 7.594 -7.318 7.314 1.00 93.12 79 GLN A O 1
ATOM 621 N N . TYR A 1 80 ? 6.585 -5.399 7.844 1.00 93.00 80 TYR A N 1
ATOM 622 C CA . TYR A 1 80 ? 5.437 -5.550 6.946 1.00 93.00 80 TYR A CA 1
ATOM 623 C C . TYR A 1 80 ? 5.604 -4.793 5.616 1.00 93.00 80 TYR A C 1
ATOM 625 O O . TYR A 1 80 ? 4.717 -4.849 4.763 1.00 93.00 80 TYR A O 1
ATOM 633 N N . GLY A 1 81 ? 6.713 -4.074 5.430 1.00 91.06 81 GLY A N 1
ATOM 634 C CA . GLY A 1 81 ? 7.048 -3.344 4.209 1.00 91.06 81 GLY A CA 1
ATOM 635 C C . GLY A 1 81 ? 6.690 -1.853 4.231 1.00 91.06 81 GLY A C 1
ATOM 636 O O . GLY A 1 81 ? 6.464 -1.246 5.283 1.00 91.06 81 GLY A O 1
ATOM 637 N N . ILE A 1 82 ? 6.668 -1.252 3.035 1.00 92.25 82 ILE A N 1
ATOM 638 C CA . ILE A 1 82 ? 6.559 0.201 2.826 1.00 92.25 82 ILE A CA 1
ATOM 639 C C . ILE A 1 82 ? 5.136 0.722 3.079 1.00 92.25 82 ILE A C 1
ATOM 641 O O . ILE A 1 82 ? 4.168 0.292 2.443 1.00 92.25 82 ILE A O 1
ATOM 645 N N . LYS A 1 83 ? 5.015 1.749 3.926 1.00 92.75 83 LYS A N 1
ATOM 646 C CA . LYS A 1 83 ? 3.755 2.441 4.241 1.00 92.75 83 LYS A CA 1
ATOM 647 C C . LYS A 1 83 ? 3.918 3.956 4.189 1.00 92.75 83 LYS A C 1
ATOM 649 O O . LYS A 1 83 ? 4.999 4.479 4.437 1.00 92.75 83 LYS A O 1
ATOM 654 N N . CYS A 1 84 ? 2.834 4.678 3.907 1.00 93.38 84 CYS A N 1
ATOM 655 C CA . CYS A 1 84 ? 2.790 6.113 4.193 1.00 93.38 84 CYS A CA 1
ATOM 656 C C . CYS A 1 84 ? 2.597 6.331 5.703 1.00 93.38 84 CYS A C 1
ATOM 658 O O . CYS A 1 84 ? 2.055 5.460 6.390 1.00 93.38 84 CYS A O 1
ATOM 660 N N . ARG A 1 85 ? 2.971 7.505 6.228 1.00 91.94 85 ARG A N 1
ATOM 661 C CA . ARG A 1 85 ? 2.813 7.817 7.667 1.00 91.94 85 ARG A CA 1
ATOM 662 C C . ARG A 1 85 ? 1.373 7.692 8.179 1.00 91.94 85 ARG A C 1
ATOM 664 O O . ARG A 1 85 ? 1.178 7.327 9.333 1.00 91.94 85 ARG A O 1
ATOM 671 N N . ILE A 1 86 ? 0.372 7.951 7.334 1.00 94.75 86 ILE A N 1
ATOM 672 C CA . ILE A 1 86 ? -1.047 7.816 7.707 1.00 94.75 86 ILE A CA 1
ATOM 673 C C . ILE A 1 86 ? -1.401 6.343 7.952 1.00 94.75 86 ILE A C 1
ATOM 675 O O . ILE A 1 86 ? -1.974 6.002 8.982 1.00 94.75 86 ILE A O 1
ATOM 679 N N . CYS A 1 87 ? -1.020 5.458 7.029 1.00 95.31 87 CYS A N 1
ATOM 680 C CA . CYS A 1 87 ? -1.256 4.023 7.172 1.00 95.31 87 CYS A CA 1
ATOM 681 C C . CYS A 1 87 ? -0.397 3.405 8.280 1.00 95.31 87 CYS A C 1
ATOM 683 O O . CYS A 1 87 ? -0.864 2.501 8.961 1.00 95.31 87 CYS A O 1
ATOM 685 N N . GLN A 1 88 ? 0.821 3.911 8.492 1.00 95.00 88 GLN A N 1
ATOM 686 C CA . GLN A 1 88 ? 1.659 3.497 9.616 1.00 95.00 88 GLN A CA 1
ATOM 687 C C . GLN A 1 88 ? 0.982 3.798 10.958 1.00 95.00 88 GLN A C 1
ATOM 689 O O . GLN A 1 88 ? 0.886 2.914 11.802 1.00 95.00 88 GLN A O 1
ATOM 694 N N . ARG A 1 89 ? 0.429 5.006 11.127 1.00 95.00 89 ARG A N 1
ATOM 695 C CA . ARG A 1 89 ? -0.314 5.372 12.341 1.00 95.00 89 ARG A CA 1
ATOM 696 C C . ARG A 1 89 ? -1.496 4.437 12.599 1.00 95.00 89 ARG A C 1
ATOM 698 O O . ARG A 1 89 ? -1.699 4.029 13.730 1.00 95.00 89 ARG A O 1
ATOM 705 N N . ALA A 1 90 ? -2.219 4.060 11.545 1.00 96.06 90 ALA A N 1
ATOM 706 C CA . ALA A 1 90 ? -3.347 3.134 11.646 1.00 96.06 90 ALA A CA 1
ATOM 707 C C . ALA A 1 90 ? -2.943 1.699 12.039 1.00 96.06 90 ALA A C 1
ATOM 709 O O . ALA A 1 90 ? -3.780 0.918 12.489 1.00 96.06 90 ALA A O 1
ATOM 710 N N . VAL A 1 91 ? -1.677 1.327 11.831 1.00 95.44 91 VAL A N 1
ATOM 711 C CA . VAL A 1 91 ? -1.111 0.076 12.352 1.00 95.44 91 VAL A CA 1
ATOM 712 C C . VAL A 1 91 ? -0.718 0.247 13.819 1.00 95.44 91 VAL A C 1
ATOM 714 O O . VAL A 1 91 ? -1.026 -0.615 14.637 1.00 95.44 91 VAL A O 1
ATOM 717 N N . GLU A 1 92 ? -0.076 1.365 14.163 1.00 94.38 92 GLU A N 1
ATOM 718 C CA . GLU A 1 92 ? 0.364 1.678 15.532 1.00 94.38 92 GLU A CA 1
ATOM 719 C C . GLU A 1 92 ? -0.806 1.824 16.518 1.00 94.38 92 GLU A C 1
ATOM 721 O O . GLU A 1 92 ? -0.703 1.374 17.657 1.00 94.38 92 GLU A O 1
ATOM 726 N N . ASP A 1 93 ? -1.926 2.410 16.087 1.00 94.75 93 ASP A N 1
ATOM 727 C CA . ASP A 1 93 ? -3.134 2.579 16.906 1.00 94.75 93 ASP A CA 1
ATOM 728 C C . ASP A 1 93 ? -4.064 1.348 16.904 1.00 94.75 93 ASP A C 1
ATOM 730 O O . ASP A 1 93 ? -5.080 1.331 17.603 1.00 94.75 93 ASP A O 1
ATOM 734 N N . GLY A 1 94 ? -3.721 0.306 16.138 1.00 94.44 94 GLY A N 1
ATOM 735 C CA . GLY A 1 94 ? -4.493 -0.932 16.043 1.00 94.44 94 GLY A CA 1
ATOM 736 C C . GLY A 1 94 ? -5.778 -0.836 15.212 1.00 94.44 94 GLY A C 1
ATOM 737 O O . GLY A 1 94 ? -6.576 -1.779 15.225 1.00 94.44 94 GLY A O 1
ATOM 738 N N . THR A 1 95 ? -5.999 0.252 14.463 1.00 96.19 95 THR A N 1
ATOM 739 C CA . THR A 1 95 ? -7.123 0.368 13.515 1.00 96.19 95 THR A CA 1
ATOM 740 C C . THR A 1 95 ? -7.088 -0.758 12.485 1.00 96.19 95 THR A C 1
ATOM 742 O O . THR A 1 95 ? -8.135 -1.331 12.157 1.00 96.19 95 THR A O 1
ATOM 745 N N . ILE A 1 96 ? -5.892 -1.089 11.992 1.00 96.31 96 ILE A N 1
ATOM 746 C CA . ILE A 1 96 ? -5.634 -2.220 11.100 1.00 96.31 96 ILE A CA 1
ATOM 747 C C . ILE A 1 96 ? -4.443 -3.060 11.593 1.00 96.31 96 ILE A C 1
ATOM 749 O O . ILE A 1 96 ? -3.471 -2.511 12.107 1.00 96.31 96 ILE A O 1
ATOM 753 N N . PRO A 1 97 ? -4.456 -4.389 11.398 1.00 94.81 97 PRO A N 1
ATOM 754 C CA . PRO A 1 97 ? -3.282 -5.220 11.652 1.00 94.81 97 PRO A CA 1
ATOM 755 C C . PRO A 1 97 ? -2.123 -4.872 10.708 1.00 94.81 97 PRO A C 1
ATOM 757 O O . PRO A 1 97 ? -2.338 -4.653 9.517 1.00 94.81 97 PRO A O 1
ATOM 760 N N . GLY A 1 98 ?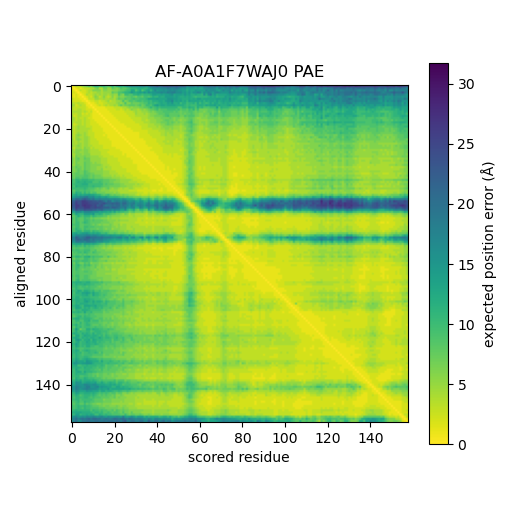 -0.878 -4.920 11.194 1.00 90.88 98 GLY A N 1
ATOM 761 C CA . GLY A 1 98 ? 0.311 -4.685 10.357 1.00 90.88 98 GLY A CA 1
ATOM 762 C C . GLY A 1 98 ? 0.427 -5.647 9.167 1.00 90.88 98 GLY A C 1
ATOM 763 O O . GLY A 1 98 ? 0.809 -5.232 8.071 1.00 90.88 98 GLY A O 1
ATOM 764 N N . ALA A 1 99 ? -0.024 -6.895 9.346 1.00 91.06 99 ALA A N 1
ATOM 765 C CA . ALA A 1 99 ? -0.060 -7.928 8.309 1.00 91.06 99 ALA A CA 1
ATOM 766 C C . ALA A 1 99 ? -0.860 -7.529 7.053 1.00 91.06 99 ALA A C 1
ATOM 768 O O . ALA A 1 99 ? -0.595 -8.055 5.979 1.00 91.06 99 ALA A O 1
ATOM 769 N N . VAL A 1 100 ? -1.774 -6.552 7.143 1.00 93.00 100 VAL A N 1
ATOM 770 C CA . VAL A 1 100 ? -2.500 -5.995 5.985 1.00 93.00 100 VAL A CA 1
ATOM 771 C C . VAL A 1 100 ? -1.537 -5.447 4.923 1.00 93.00 100 VAL A C 1
ATOM 773 O O . VAL A 1 100 ? -1.840 -5.492 3.732 1.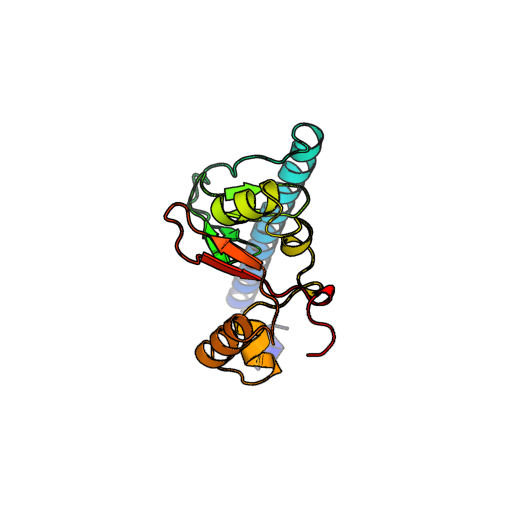00 93.00 100 VAL A O 1
ATOM 776 N N . CYS A 1 101 ? -0.369 -4.942 5.323 1.00 90.50 101 CYS A N 1
ATOM 777 C CA . CYS A 1 101 ? 0.606 -4.384 4.388 1.00 90.50 101 CYS A CA 1
ATOM 778 C C . CYS A 1 101 ? 1.364 -5.455 3.588 1.00 90.50 101 CYS A C 1
ATOM 780 O O . CYS A 1 101 ? 1.672 -5.229 2.419 1.00 90.50 101 CYS A O 1
ATOM 782 N N . SER A 1 102 ? 1.652 -6.611 4.191 1.00 88.81 102 SER A N 1
ATOM 783 C CA . SER A 1 102 ? 2.421 -7.685 3.551 1.00 88.81 102 SER A CA 1
ATOM 784 C C . SER A 1 102 ? 1.535 -8.769 2.933 1.00 88.81 102 SER A C 1
ATOM 786 O O . SER A 1 102 ? 1.854 -9.289 1.863 1.00 88.81 102 SER A O 1
ATOM 788 N N . ASP A 1 103 ? 0.399 -9.090 3.553 1.00 92.38 103 ASP A N 1
ATOM 789 C CA . ASP A 1 103 ? -0.539 -10.098 3.069 1.00 92.38 103 ASP A CA 1
ATOM 790 C C . ASP A 1 103 ? -1.767 -9.464 2.410 1.00 92.38 103 ASP A C 1
ATOM 792 O O . ASP A 1 103 ? -2.830 -9.289 3.015 1.00 92.38 103 ASP A O 1
ATOM 796 N N . LYS A 1 104 ? -1.653 -9.200 1.106 1.00 88.00 104 LYS A N 1
ATOM 797 C CA . LYS A 1 104 ? -2.771 -8.696 0.299 1.00 88.00 104 LYS A CA 1
ATOM 798 C C . LYS A 1 104 ? -3.933 -9.695 0.176 1.00 88.00 104 LYS A C 1
ATOM 800 O O . LYS A 1 104 ? -5.027 -9.305 -0.228 1.00 88.00 104 LYS A O 1
ATOM 805 N N . LYS A 1 105 ? -3.744 -10.977 0.514 1.00 90.19 105 LYS A N 1
ATOM 806 C CA . LYS A 1 105 ? -4.820 -11.976 0.470 1.00 90.19 105 LYS A CA 1
ATOM 807 C C . LYS A 1 105 ? -5.697 -11.945 1.718 1.00 90.19 105 LYS A C 1
ATOM 809 O O . LYS A 1 105 ? -6.785 -12.510 1.641 1.00 90.19 105 LYS A O 1
ATOM 814 N N . SER A 1 106 ? -5.292 -11.292 2.805 1.00 92.62 106 SER A N 1
ATOM 815 C CA . SER A 1 106 ? -6.073 -11.225 4.053 1.00 92.62 106 SER A CA 1
ATOM 816 C C . SER A 1 106 ? -7.218 -10.202 4.031 1.00 92.62 106 SER A C 1
ATOM 818 O O . SER A 1 106 ? -8.101 -10.232 4.891 1.00 92.62 106 SER A O 1
ATOM 820 N N . TRP A 1 107 ? -7.253 -9.303 3.044 1.00 95.38 107 TRP A N 1
ATOM 821 C CA . TRP A 1 107 ? -8.196 -8.184 3.021 1.00 95.38 107 TRP A CA 1
ATOM 822 C C . TRP A 1 107 ? -8.584 -7.760 1.601 1.00 95.38 107 TRP A C 1
ATOM 824 O O . TRP A 1 107 ? -7.945 -8.135 0.618 1.00 95.38 107 TRP A O 1
ATOM 834 N N . TRP A 1 108 ? -9.638 -6.955 1.501 1.00 95.38 108 TRP A N 1
ATOM 835 C CA . TRP A 1 108 ? -10.089 -6.310 0.272 1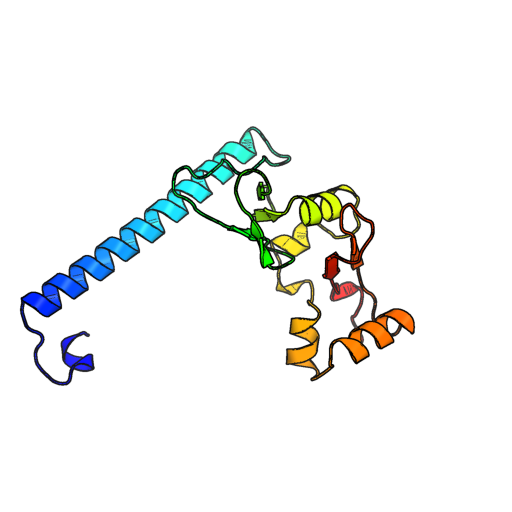.00 95.38 108 TRP A CA 1
ATOM 836 C C . TRP A 1 108 ? -10.067 -4.793 0.415 1.00 95.38 108 TRP A C 1
ATOM 838 O O . TRP A 1 108 ? -10.412 -4.246 1.464 1.00 95.38 108 TRP A O 1
ATOM 848 N N . SER A 1 109 ? -9.703 -4.099 -0.658 1.00 94.81 109 SER A N 1
ATOM 849 C CA . SER A 1 109 ? -9.997 -2.676 -0.830 1.00 94.81 109 SER A CA 1
ATOM 850 C C . SER A 1 109 ? -11.394 -2.478 -1.423 1.00 94.81 109 SER A C 1
ATOM 852 O O . SER A 1 109 ? -11.999 -3.403 -1.965 1.00 94.81 109 SER A O 1
ATOM 854 N N . ALA A 1 110 ? -11.896 -1.241 -1.408 1.00 93.94 110 ALA A N 1
ATOM 855 C CA . ALA A 1 110 ? -13.128 -0.912 -2.130 1.00 93.94 110 ALA A CA 1
ATOM 856 C C . ALA A 1 110 ? -13.018 -1.202 -3.643 1.00 93.94 110 ALA A C 1
ATOM 858 O O . ALA A 1 110 ? -14.008 -1.573 -4.269 1.00 93.94 110 ALA A O 1
ATOM 859 N N . HIS A 1 111 ? -11.818 -1.074 -4.222 1.00 93.31 111 HIS A N 1
ATOM 860 C CA . HIS A 1 111 ? -11.576 -1.418 -5.623 1.00 93.31 111 HIS A CA 1
ATOM 861 C C . HIS A 1 111 ? -11.642 -2.934 -5.859 1.00 93.31 111 HIS A C 1
ATOM 863 O O . HIS A 1 111 ? -12.235 -3.379 -6.839 1.00 93.31 111 HIS A O 1
ATOM 869 N N . ASP A 1 112 ? -11.112 -3.732 -4.927 1.00 94.19 112 ASP A N 1
ATOM 870 C CA . ASP A 1 112 ? -11.206 -5.195 -4.986 1.00 94.19 112 ASP A CA 1
ATOM 871 C C . ASP A 1 112 ? -12.676 -5.649 -4.939 1.00 94.19 112 ASP A C 1
ATOM 873 O O . ASP A 1 112 ? -13.100 -6.448 -5.771 1.00 94.19 112 ASP A O 1
ATOM 877 N N . LEU A 1 113 ? -13.483 -5.072 -4.040 1.00 95.06 113 LEU A N 1
ATOM 878 C CA . LEU A 1 113 ? -14.921 -5.361 -3.951 1.00 95.06 113 LEU A CA 1
ATOM 879 C C . LEU A 1 113 ? -15.685 -4.948 -5.217 1.00 95.06 113 LEU A C 1
ATOM 881 O O . LEU A 1 113 ? -16.578 -5.669 -5.661 1.00 95.06 113 LEU A O 1
ATOM 885 N N . ASN A 1 114 ? -15.325 -3.814 -5.825 1.00 95.38 114 ASN A N 1
ATOM 886 C CA . ASN A 1 114 ? -15.899 -3.403 -7.103 1.00 95.38 114 ASN A CA 1
ATOM 887 C C . ASN A 1 114 ? -15.585 -4.418 -8.209 1.00 95.38 114 ASN A C 1
ATOM 889 O O . ASN A 1 114 ? -16.487 -4.835 -8.930 1.00 95.38 114 ASN A O 1
ATOM 893 N N . ARG A 1 115 ? -14.329 -4.860 -8.307 1.00 94.50 115 ARG A N 1
ATOM 894 C CA . ARG A 1 115 ? -13.895 -5.829 -9.315 1.00 94.50 115 ARG A CA 1
ATOM 895 C C . ARG A 1 115 ? -14.521 -7.212 -9.115 1.00 94.50 115 ARG A C 1
ATOM 897 O O . ARG A 1 115 ? -14.819 -7.880 -10.098 1.00 94.50 115 ARG A O 1
ATOM 904 N N . MET A 1 116 ? -14.692 -7.645 -7.867 1.00 93.12 116 MET A N 1
ATOM 905 C CA . MET A 1 116 ? -15.216 -8.974 -7.536 1.00 93.12 116 MET A CA 1
ATOM 906 C C . MET A 1 116 ? -16.741 -9.058 -7.637 1.00 93.12 116 MET A C 1
ATOM 908 O O . MET A 1 116 ? -17.259 -10.035 -8.167 1.00 93.12 116 MET A O 1
ATOM 912 N N . PHE A 1 117 ? -17.455 -8.040 -7.149 1.00 93.06 117 PHE A N 1
ATOM 913 C CA . PHE A 1 117 ? -18.915 -8.078 -6.992 1.00 93.06 117 PHE A CA 1
ATOM 914 C C . PHE A 1 117 ? -19.661 -7.050 -7.855 1.00 93.06 117 PHE A C 1
ATOM 916 O O . PHE A 1 117 ? -20.887 -6.966 -7.802 1.00 93.06 117 PHE A O 1
ATOM 923 N N . GLY A 1 118 ? -18.946 -6.213 -8.612 1.00 94.44 118 GLY A N 1
ATOM 924 C CA . GLY A 1 118 ? -19.535 -5.123 -9.395 1.00 94.44 118 GLY A CA 1
ATOM 925 C C . GLY A 1 118 ? -20.085 -3.973 -8.543 1.00 94.44 118 GLY A C 1
ATOM 926 O O . GLY A 1 118 ? -20.787 -3.100 -9.053 1.00 94.44 118 GLY A O 1
ATOM 927 N N . TRP A 1 119 ? -19.813 -3.949 -7.234 1.00 95.50 119 TRP A N 1
ATOM 928 C CA . TRP A 1 119 ? -20.376 -2.938 -6.341 1.00 95.50 119 TRP A CA 1
ATOM 929 C C . TRP A 1 119 ? -19.701 -1.588 -6.540 1.00 95.50 119 TRP A C 1
ATOM 931 O O . TRP A 1 119 ? -18.501 -1.432 -6.324 1.00 95.50 119 TRP A O 1
ATOM 941 N N . HIS A 1 120 ? -20.478 -0.576 -6.921 1.00 95.56 120 HIS A N 1
ATOM 942 C CA . HIS A 1 120 ? -19.985 0.796 -6.967 1.00 95.56 120 HIS A CA 1
ATOM 943 C C . HIS A 1 120 ? -19.599 1.289 -5.559 1.00 95.56 120 HIS A C 1
ATOM 945 O O . HIS A 1 120 ? -20.190 0.867 -4.561 1.00 95.56 120 HIS A O 1
ATOM 951 N N . HIS A 1 121 ? -18.653 2.232 -5.468 1.00 92.44 121 HIS A N 1
ATOM 952 C CA . HIS A 1 121 ? -18.177 2.787 -4.192 1.00 92.44 121 HIS A CA 1
ATOM 953 C C . HIS A 1 121 ? -19.320 3.275 -3.286 1.00 92.44 121 HIS A C 1
ATOM 955 O O . HIS A 1 121 ? -19.304 3.040 -2.081 1.00 92.44 121 HIS A O 1
ATOM 961 N N . THR A 1 122 ? -20.360 3.888 -3.858 1.00 95.19 122 THR A N 1
ATOM 962 C CA . THR A 1 122 ? -21.552 4.333 -3.112 1.00 95.19 122 THR A CA 1
ATOM 963 C C . THR A 1 122 ? -22.315 3.176 -2.464 1.00 95.19 122 THR A C 1
ATOM 965 O O . THR A 1 122 ? -22.753 3.302 -1.319 1.00 95.19 122 THR A O 1
ATOM 968 N N . THR A 1 123 ? -22.444 2.042 -3.157 1.00 95.56 123 THR A N 1
ATOM 969 C CA . THR A 1 123 ? -23.059 0.815 -2.629 1.00 95.56 123 THR A CA 1
ATOM 970 C C . THR A 1 123 ? -22.214 0.240 -1.503 1.00 95.56 123 THR A C 1
ATOM 972 O O . THR A 1 123 ? -22.758 -0.082 -0.450 1.00 95.56 123 THR A O 1
ATOM 975 N N . ILE A 1 124 ? -20.891 0.182 -1.681 1.00 95.44 124 ILE A N 1
ATOM 976 C CA . ILE A 1 124 ? -19.953 -0.279 -0.648 1.00 95.44 124 ILE A CA 1
ATOM 977 C C . ILE A 1 124 ? -20.111 0.576 0.616 1.00 95.44 124 ILE A C 1
ATOM 979 O O . ILE A 1 124 ? -20.368 0.045 1.693 1.00 95.44 124 ILE A O 1
ATOM 983 N N . TYR A 1 125 ? -20.069 1.906 0.499 1.00 94.19 125 TYR A N 1
ATOM 984 C CA . TYR A 1 125 ? -20.238 2.798 1.653 1.00 94.19 125 TYR A CA 1
ATOM 985 C C . TYR A 1 125 ? -21.640 2.732 2.269 1.00 94.19 125 TYR A C 1
ATOM 987 O O . TYR A 1 125 ? -21.793 2.926 3.474 1.00 94.19 125 TYR A O 1
ATOM 995 N N . LYS A 1 126 ? -22.683 2.447 1.479 1.00 95.81 126 LYS A N 1
ATOM 996 C CA . LYS A 1 126 ? -24.020 2.165 2.019 1.00 95.81 126 LYS A CA 1
ATOM 997 C C . LYS A 1 126 ? -24.004 0.889 2.863 1.00 95.81 126 LYS A C 1
ATOM 999 O O . LYS A 1 126 ? -24.478 0.953 3.988 1.00 95.81 126 LYS A O 1
ATOM 1004 N N . LYS A 1 127 ? -23.401 -0.197 2.368 1.00 95.12 127 LYS A N 1
ATOM 1005 C CA . LYS A 1 127 ? -23.264 -1.472 3.092 1.00 95.12 127 LYS A CA 1
ATOM 1006 C C . LYS A 1 127 ? -22.465 -1.336 4.388 1.00 95.12 127 LYS A C 1
ATOM 1008 O O . LYS A 1 127 ? -22.818 -1.945 5.390 1.00 95.12 127 LYS A O 1
ATOM 1013 N N . VAL A 1 128 ? -21.441 -0.480 4.401 1.00 95.44 128 VAL A N 1
ATOM 1014 C CA . VAL A 1 128 ? -20.723 -0.134 5.640 1.00 95.44 128 VAL A CA 1
ATOM 1015 C C . VAL A 1 128 ? -21.637 0.581 6.633 1.00 95.44 128 VAL A C 1
ATOM 1017 O O . VAL A 1 128 ? -21.651 0.240 7.810 1.00 95.44 128 VAL A O 1
ATOM 1020 N N . ARG A 1 129 ? -22.436 1.552 6.172 1.00 94.31 129 ARG A N 1
ATOM 1021 C CA . ARG A 1 129 ? -23.375 2.286 7.039 1.00 94.31 129 ARG A CA 1
ATOM 1022 C C . ARG A 1 129 ? -24.520 1.420 7.563 1.00 94.31 129 ARG A C 1
ATOM 1024 O O . ARG A 1 129 ? -24.974 1.664 8.673 1.00 94.31 129 ARG A O 1
ATOM 1031 N N . THR A 1 130 ? -24.996 0.449 6.783 1.00 95.06 130 THR A N 1
ATOM 1032 C CA . THR A 1 130 ? -26.053 -0.489 7.204 1.00 95.06 130 THR A CA 1
ATOM 1033 C C . THR A 1 130 ? -25.524 -1.648 8.049 1.00 95.06 130 THR A C 1
ATOM 1035 O O . THR A 1 130 ? -26.323 -2.402 8.594 1.00 95.06 130 THR A O 1
ATOM 1038 N N . GLY A 1 131 ? -24.200 -1.787 8.188 1.00 92.38 131 GLY A N 1
ATOM 1039 C CA . GLY A 1 131 ? -23.564 -2.868 8.943 1.00 92.38 131 GLY A CA 1
ATOM 1040 C C . GLY A 1 131 ? -23.470 -4.199 8.190 1.00 92.38 131 GLY A C 1
ATOM 1041 O O . GLY A 1 131 ? -22.987 -5.174 8.753 1.00 92.38 131 GLY A O 1
ATOM 1042 N N . GLU A 1 132 ? -23.877 -4.247 6.918 1.00 92.94 132 GLU A N 1
ATOM 1043 C CA . GLU A 1 132 ? -23.737 -5.429 6.051 1.00 92.94 132 GLU A CA 1
ATOM 1044 C C . GLU A 1 132 ? -22.273 -5.747 5.714 1.00 92.94 132 GLU A C 1
ATOM 1046 O O . GLU A 1 132 ? -21.954 -6.869 5.332 1.00 92.94 132 GLU A O 1
ATOM 1051 N N . LEU A 1 133 ? -21.392 -4.748 5.806 1.00 95.81 133 LEU A N 1
ATOM 1052 C CA . LEU A 1 133 ? -19.973 -4.857 5.490 1.00 95.81 133 LEU A CA 1
ATOM 1053 C C . LEU A 1 133 ? -19.156 -4.197 6.602 1.00 95.81 133 LEU A C 1
ATOM 1055 O O . LEU A 1 133 ? -19.331 -3.008 6.883 1.00 95.81 133 LEU A O 1
ATOM 1059 N N . LYS A 1 134 ? -18.231 -4.937 7.217 1.00 96.38 134 LYS A N 1
ATOM 1060 C CA . LYS A 1 134 ? -17.380 -4.405 8.285 1.00 96.38 134 LYS A CA 1
ATOM 1061 C C . LYS A 1 134 ? -16.103 -3.808 7.698 1.00 96.38 134 LYS A C 1
ATOM 1063 O O . LYS A 1 134 ? -15.298 -4.515 7.094 1.00 96.38 134 LYS A O 1
ATOM 1068 N N . ALA A 1 135 ? -15.918 -2.502 7.887 1.00 96.56 135 ALA A N 1
ATOM 1069 C CA . ALA A 1 135 ? -14.750 -1.766 7.410 1.00 96.56 135 ALA A CA 1
ATOM 1070 C C . ALA A 1 135 ? -13.864 -1.295 8.566 1.00 96.56 135 ALA A C 1
ATOM 1072 O O . ALA A 1 135 ? -14.350 -0.704 9.532 1.00 96.56 135 ALA A O 1
ATOM 1073 N N . ARG A 1 136 ? -12.550 -1.451 8.410 1.00 96.69 136 ARG A N 1
ATOM 1074 C CA . ARG A 1 136 ? -11.538 -0.713 9.169 1.00 96.69 136 ARG A CA 1
ATOM 1075 C C . ARG A 1 136 ? -11.226 0.578 8.416 1.00 96.69 136 ARG A C 1
ATOM 1077 O O . ARG A 1 136 ? -10.757 0.542 7.277 1.00 96.69 136 ARG A O 1
ATOM 1084 N N . ILE A 1 137 ? -11.562 1.717 9.017 1.00 96.00 137 ILE A N 1
ATOM 1085 C CA . ILE A 1 137 ? -11.483 3.028 8.361 1.00 96.00 137 ILE A CA 1
ATOM 1086 C C . ILE A 1 137 ? -10.226 3.747 8.835 1.00 96.00 137 ILE A C 1
ATOM 1088 O O . ILE A 1 137 ? -10.156 4.197 9.975 1.00 96.00 137 ILE A O 1
ATOM 1092 N N . ILE A 1 138 ? -9.263 3.905 7.934 1.00 96.19 138 ILE A N 1
ATOM 1093 C CA . ILE A 1 138 ? -8.066 4.708 8.167 1.00 96.19 138 ILE A CA 1
ATOM 1094 C C . ILE A 1 138 ? -8.457 6.179 8.045 1.00 96.19 138 ILE A C 1
ATOM 1096 O O . ILE A 1 138 ? -9.040 6.587 7.035 1.00 96.19 138 ILE A O 1
ATOM 1100 N N . LYS A 1 139 ? -8.140 6.981 9.061 1.00 95.25 139 LYS A N 1
ATOM 1101 C CA . LYS A 1 139 ? -8.412 8.422 9.090 1.00 95.25 139 LYS A CA 1
ATOM 1102 C C . LYS A 1 139 ? -7.178 9.224 8.685 1.00 95.25 139 LYS A C 1
ATOM 1104 O O . LYS A 1 139 ? -6.056 8.835 8.995 1.00 95.25 139 LYS A O 1
ATOM 1109 N N . SER A 1 140 ? -7.379 10.344 7.995 1.00 92.38 140 SER A N 1
ATOM 1110 C CA . SER A 1 140 ? -6.326 11.340 7.789 1.00 92.38 140 SER A CA 1
ATOM 1111 C C . SER A 1 140 ? -6.035 12.087 9.096 1.00 92.38 140 SER A C 1
ATOM 1113 O O . SER A 1 140 ? -6.790 11.990 10.066 1.00 92.38 140 SER A O 1
ATOM 1115 N N . SER A 1 141 ? -4.965 12.884 9.118 1.00 86.00 141 SER A N 1
ATOM 1116 C CA . SER A 1 141 ? -4.656 13.790 10.235 1.00 86.00 141 SER A CA 1
ATOM 1117 C C . SER A 1 141 ? -5.780 14.782 10.549 1.00 86.00 141 SER A C 1
ATOM 1119 O O . SER A 1 141 ? -5.889 15.228 11.683 1.00 86.00 141 SER A O 1
ATOM 1121 N N . GLU A 1 142 ? -6.622 15.096 9.564 1.00 89.38 142 GLU A N 1
ATOM 1122 C CA . GLU A 1 142 ? -7.758 16.021 9.674 1.00 89.38 142 GLU A CA 1
ATOM 1123 C C . GLU A 1 142 ? -9.070 15.311 10.064 1.00 89.38 142 GLU A C 1
ATOM 1125 O O . GLU A 1 142 ? -10.126 15.934 10.133 1.00 89.38 142 GLU A O 1
ATOM 1130 N N . GLY A 1 143 ? -9.040 13.993 10.292 1.00 87.19 143 GLY A N 1
ATOM 1131 C CA . GLY A 1 143 ? -10.215 13.200 10.679 1.00 87.19 143 GLY A CA 1
ATOM 1132 C C . GLY A 1 143 ? -11.109 12.745 9.516 1.00 87.19 143 GLY A C 1
ATOM 1133 O O . GLY A 1 143 ? -12.072 11.995 9.731 1.00 87.19 143 GLY A O 1
ATOM 1134 N N . ALA A 1 144 ? -10.777 13.128 8.279 1.00 91.56 144 ALA A N 1
ATOM 1135 C CA . ALA A 1 144 ? -11.435 12.627 7.076 1.00 91.56 144 ALA A CA 1
ATOM 1136 C C . ALA A 1 144 ? -11.103 11.144 6.831 1.00 91.56 144 ALA A C 1
ATOM 1138 O O . ALA A 1 144 ? -10.081 10.631 7.284 1.00 91.56 144 ALA A O 1
ATOM 1139 N N . ASN A 1 145 ? -11.964 10.428 6.104 1.00 92.81 145 ASN A N 1
ATOM 1140 C CA . ASN A 1 145 ? -11.704 9.030 5.748 1.00 92.81 145 ASN A CA 1
ATOM 1141 C C . ASN A 1 145 ? -10.615 8.976 4.668 1.00 92.81 145 ASN A C 1
ATOM 1143 O O . ASN A 1 145 ? -10.841 9.419 3.546 1.00 92.81 145 ASN A O 1
ATOM 1147 N N . HIS A 1 146 ? -9.451 8.428 5.009 1.00 94.38 146 HIS A N 1
ATOM 1148 C CA . HIS A 1 146 ? -8.323 8.261 4.095 1.00 94.38 146 HIS A CA 1
ATOM 1149 C C . HIS A 1 146 ? -8.455 6.984 3.261 1.00 94.38 146 HIS A C 1
ATOM 1151 O O . HIS A 1 146 ? -8.280 7.020 2.045 1.00 94.38 146 HIS A O 1
ATOM 1157 N N . TYR A 1 147 ? -8.764 5.852 3.901 1.00 95.88 147 TYR A N 1
ATOM 1158 C CA . TYR A 1 147 ? -8.860 4.566 3.210 1.00 95.88 147 TYR A CA 1
ATOM 1159 C C . TYR A 1 147 ? -9.741 3.566 3.965 1.00 95.88 147 TYR A C 1
ATOM 1161 O O . TYR A 1 147 ? -9.895 3.662 5.182 1.00 95.88 147 TYR A O 1
ATOM 1169 N N . TYR A 1 148 ? -10.303 2.595 3.245 1.00 95.88 148 TYR A N 1
ATOM 1170 C CA . TYR A 1 148 ? -11.140 1.534 3.810 1.00 95.88 148 TYR A CA 1
ATOM 1171 C C . TYR A 1 148 ? -10.485 0.179 3.566 1.00 95.88 148 TYR A C 1
ATOM 1173 O O . TYR A 1 148 ? -10.195 -0.178 2.421 1.00 95.88 148 TYR A O 1
ATOM 1181 N N . VAL A 1 149 ? -10.292 -0.572 4.645 1.00 96.81 149 VAL A N 1
ATOM 1182 C CA . VAL A 1 149 ? -9.757 -1.933 4.633 1.00 96.81 149 VAL A CA 1
ATOM 1183 C C . VAL A 1 149 ? -10.854 -2.882 5.102 1.00 96.81 149 VAL A C 1
ATOM 1185 O O . VAL A 1 149 ? -11.415 -2.709 6.183 1.00 96.81 149 VAL A O 1
ATOM 1188 N N . PHE A 1 150 ? -11.164 -3.889 4.292 1.00 96.88 150 PHE A N 1
ATOM 1189 C CA . PHE A 1 150 ? -12.163 -4.908 4.604 1.00 96.88 150 PHE A CA 1
ATOM 1190 C C . PHE A 1 150 ? -11.445 -6.226 4.882 1.00 96.88 150 PHE A C 1
ATOM 1192 O O . PHE A 1 150 ? -11.021 -6.909 3.952 1.00 96.88 150 PHE A O 1
ATOM 1199 N N . LEU A 1 151 ? -11.254 -6.569 6.157 1.00 96.38 151 LEU A N 1
ATOM 1200 C CA . LEU A 1 151 ? -10.605 -7.827 6.535 1.00 96.38 151 LEU A CA 1
ATOM 1201 C C . LEU A 1 151 ? -11.522 -8.998 6.178 1.00 96.38 151 LEU A C 1
ATOM 1203 O O . LEU A 1 151 ? -12.707 -8.963 6.510 1.00 96.38 151 LEU A O 1
ATOM 1207 N N . LYS A 1 152 ? -10.991 -10.036 5.528 1.00 94.75 152 LYS A N 1
ATOM 1208 C CA . LYS A 1 152 ? -11.801 -11.192 5.105 1.00 94.75 152 LYS A CA 1
ATOM 1209 C C . LYS A 1 152 ? -12.372 -11.966 6.285 1.00 94.75 152 LYS A C 1
ATOM 1211 O O . LYS A 1 152 ? -13.521 -12.378 6.249 1.00 94.75 152 LYS A O 1
ATOM 1216 N N . GLU A 1 153 ? -11.597 -12.094 7.357 1.00 93.56 153 GLU A N 1
ATOM 1217 C CA . GLU A 1 153 ? -12.023 -12.749 8.602 1.00 93.56 153 GLU A CA 1
ATOM 1218 C C . GLU A 1 153 ? -13.227 -12.055 9.253 1.00 93.56 153 GLU A C 1
ATOM 1220 O O . GLU A 1 153 ? -14.037 -12.684 9.923 1.00 93.56 153 GLU A O 1
ATOM 1225 N N . GLU A 1 154 ? -13.375 -10.750 9.027 1.00 94.25 154 GLU A N 1
ATOM 1226 C CA . GLU A 1 154 ? -14.497 -9.958 9.533 1.00 94.25 154 GLU A CA 1
ATOM 1227 C C . GLU A 1 154 ? -15.711 -9.969 8.597 1.00 94.25 154 GLU A C 1
ATOM 1229 O O . GLU A 1 154 ? -16.768 -9.442 8.937 1.00 94.25 154 GLU A O 1
ATOM 1234 N N . ASN A 1 155 ? -15.541 -10.542 7.409 1.00 92.94 155 ASN A N 1
ATOM 1235 C CA . ASN A 1 155 ? -16.433 -10.443 6.267 1.00 92.94 155 ASN A CA 1
ATOM 1236 C C . ASN A 1 155 ? -16.510 -11.809 5.558 1.00 92.94 155 ASN A C 1
ATOM 1238 O O . ASN A 1 155 ? -16.335 -11.913 4.348 1.00 92.94 155 ASN A O 1
ATOM 1242 N N . VAL A 1 156 ? -16.740 -12.872 6.333 1.00 85.62 156 VAL A N 1
ATOM 1243 C CA . VAL A 1 156 ? -16.750 -14.265 5.841 1.00 85.62 156 VAL A CA 1
ATOM 1244 C C . VAL A 1 156 ? -17.974 -14.618 4.992 1.00 85.62 156 VAL A C 1
ATOM 1246 O O . VAL A 1 156 ? -17.955 -15.605 4.268 1.00 85.62 156 VAL A O 1
ATOM 1249 N N . ASN A 1 157 ? -19.039 -13.819 5.086 1.00 78.50 157 ASN A N 1
ATOM 1250 C CA . ASN A 1 157 ? -20.332 -14.078 4.445 1.00 78.50 157 ASN A CA 1
ATOM 1251 C C . ASN A 1 157 ? -20.510 -13.321 3.118 1.00 78.50 157 ASN A C 1
ATOM 1253 O O . ASN A 1 157 ? -21.647 -13.093 2.701 1.00 78.50 157 ASN A O 1
ATOM 1257 N N . ILE A 1 158 ? -19.411 -12.869 2.508 1.00 76.62 158 ILE A N 1
ATOM 1258 C CA . ILE A 1 158 ? -19.416 -12.019 1.311 1.00 76.62 158 ILE A CA 1
ATOM 1259 C C . ILE A 1 158 ? -18.793 -12.742 0.128 1.00 76.62 158 ILE A C 1
ATOM 1261 O O . ILE A 1 158 ? -17.710 -13.340 0.312 1.00 76.62 158 ILE A O 1
#

Sequence (158 aa):
MLSKRLGREATDEETFESANALMNLCEALYSVALRLRHWDERLKTEPHGFALPISISGGSYNCGICYATIAGEQGWYDQYGIKCRICQRAVEDGTIPGAVCSDKKSWWSAHDLNRMFGWHHTTIYKKVRTGELKARIIKSSEGANHYYVFLKEENVNI

Secondary structure (DSSP, 8-state):
-HHHHHTSPPPHHHHHHHHHHHHHHHHHHHHHHHHHHHHHHHHTT-TT-EEPP--TT---EE-TTT--EE-GGGEEEETTEEEEHHHHHHHHTTSS-GGGTT-TTSEEEHHHHHHHH---HHHHHHHHHHTSS--EEEEPTTSSEEEEEEEGGG-TT-